Protein AF-A0A1V9ZIU8-F1 (afdb_monomer)

Radius of gyration: 11.6 Å; Cα contacts (8 Å, |Δi|>4): 140; chains: 1; bounding box: 31×20×32 Å

Sequence (79 aa):
VHVHDKIIVVSCGTGSQCIQWLGFVGIARYDEQNLQGWLQLGKPLKILLSSGVVLNNTDAICEVLQDKEHVYIETSRHP

Secondary structure (DSSP, 8-state):
-EETTEE-----TT--SBHHHHHHHHHHHHSTTTS-THHHH-SEEEEEETTSPBPPTTSBHHHH--TT--EEEEESS--

pLDDT: mean 97.21, std 2.58, range [77.56, 98.56]

Structure (mmCIF, N/CA/C/O backbone):
data_AF-A0A1V9ZIU8-F1
#
_entry.id   AF-A0A1V9ZIU8-F1
#
loop_
_atom_site.group_PDB
_atom_site.id
_atom_site.type_symbol
_atom_site.label_atom_id
_atom_site.label_alt_id
_atom_site.label_comp_id
_atom_site.label_asym_id
_atom_site.label_entity_id
_atom_site.label_seq_id
_atom_site.pdbx_PDB_ins_code
_atom_site.Cartn_x
_atom_site.Cartn_y
_atom_site.Cartn_z
_atom_site.occupancy
_atom_site.B_iso_or_equiv
_atom_site.auth_seq_id
_atom_sit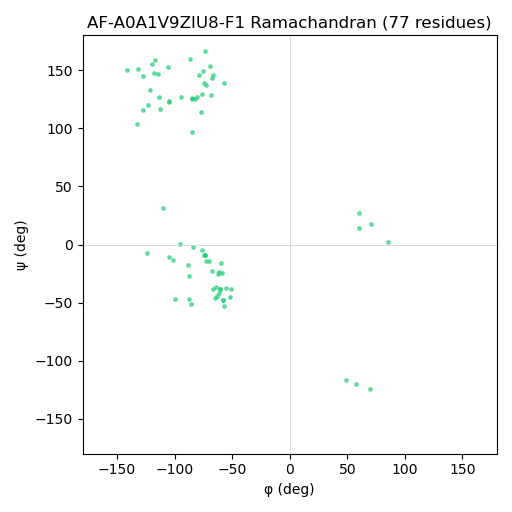e.auth_comp_id
_atom_site.auth_asym_id
_atom_site.auth_atom_id
_atom_site.pdbx_PDB_model_num
ATOM 1 N N . VAL A 1 1 ? -0.029 -6.255 1.381 1.00 97.50 1 VAL A N 1
ATOM 2 C CA . VAL A 1 1 ? -0.453 -5.382 0.263 1.00 97.50 1 VAL A CA 1
ATOM 3 C C . VAL A 1 1 ? -0.193 -6.108 -1.043 1.00 97.50 1 VAL A C 1
ATOM 5 O O . VAL A 1 1 ? 0.959 -6.386 -1.343 1.00 97.50 1 VAL A O 1
ATOM 8 N N . HIS A 1 2 ? -1.239 -6.481 -1.768 1.00 98.44 2 HIS A N 1
ATOM 9 C CA . HIS A 1 2 ? -1.148 -7.143 -3.068 1.00 98.44 2 HIS A CA 1
ATOM 10 C C . HIS A 1 2 ? -0.988 -6.099 -4.173 1.00 98.44 2 HIS A C 1
ATOM 12 O O . HIS A 1 2 ? -1.797 -5.174 -4.278 1.00 98.44 2 HIS A O 1
ATOM 18 N N . VAL A 1 3 ? 0.059 -6.253 -4.977 1.00 97.75 3 VAL A N 1
ATOM 19 C CA . VAL A 1 3 ? 0.376 -5.409 -6.131 1.00 97.75 3 VAL A CA 1
ATOM 20 C C . VAL A 1 3 ? 0.706 -6.336 -7.291 1.00 97.75 3 VAL A C 1
ATOM 22 O O . VAL A 1 3 ? 1.786 -6.919 -7.313 1.00 97.75 3 VAL A O 1
ATOM 25 N N . HIS A 1 4 ? -0.232 -6.479 -8.230 1.00 95.69 4 HIS A N 1
ATOM 26 C CA . HIS A 1 4 ? -0.151 -7.452 -9.329 1.00 95.69 4 HIS A CA 1
ATOM 27 C C . HIS A 1 4 ? 0.208 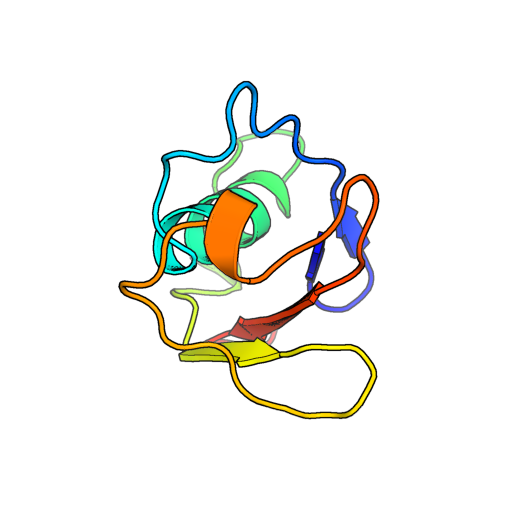-8.860 -8.829 1.00 95.69 4 HIS A C 1
ATOM 29 O O . HIS A 1 4 ? -0.551 -9.450 -8.065 1.00 95.69 4 HIS A O 1
ATOM 35 N N . ASP A 1 5 ? 1.354 -9.386 -9.244 1.00 95.38 5 ASP A N 1
ATOM 36 C CA . ASP A 1 5 ? 1.881 -10.712 -8.930 1.00 95.38 5 ASP A CA 1
ATOM 37 C C . ASP A 1 5 ? 2.634 -10.780 -7.589 1.00 95.38 5 ASP A C 1
ATOM 39 O O . ASP A 1 5 ? 3.065 -11.858 -7.177 1.00 95.38 5 ASP A O 1
ATOM 43 N N . LYS A 1 6 ? 2.777 -9.654 -6.876 1.00 97.25 6 LYS A N 1
ATOM 44 C CA . LYS A 1 6 ? 3.560 -9.566 -5.637 1.00 97.25 6 LYS A CA 1
ATOM 45 C C . LYS A 1 6 ? 2.723 -9.258 -4.402 1.00 97.25 6 LYS A C 1
ATOM 47 O O . LYS A 1 6 ? 1.780 -8.465 -4.425 1.00 97.25 6 LYS A O 1
ATOM 52 N N . ILE A 1 7 ? 3.158 -9.811 -3.268 1.00 98.06 7 ILE A N 1
ATOM 53 C CA . ILE A 1 7 ? 2.637 -9.480 -1.938 1.00 98.06 7 ILE A CA 1
ATOM 54 C C . ILE A 1 7 ? 3.724 -8.771 -1.138 1.00 98.06 7 ILE A C 1
ATOM 56 O O . ILE A 1 7 ? 4.757 -9.346 -0.810 1.00 98.06 7 ILE A O 1
ATOM 60 N N . ILE A 1 8 ? 3.458 -7.520 -0.779 1.00 98.00 8 ILE A N 1
ATOM 61 C CA . ILE A 1 8 ? 4.380 -6.660 -0.043 1.00 98.00 8 ILE A CA 1
ATOM 62 C C . ILE A 1 8 ? 3.915 -6.559 1.407 1.00 98.00 8 ILE A C 1
ATOM 64 O O . ILE A 1 8 ? 2.786 -6.135 1.691 1.00 98.00 8 ILE A O 1
ATOM 68 N N . VAL A 1 9 ? 4.799 -6.938 2.330 1.00 97.38 9 VAL A N 1
ATOM 69 C CA . VAL A 1 9 ? 4.598 -6.764 3.772 1.00 97.38 9 VAL A CA 1
ATOM 70 C C . VAL A 1 9 ? 4.948 -5.326 4.152 1.00 97.38 9 VAL A C 1
ATOM 72 O O . VAL A 1 9 ? 6.028 -4.820 3.832 1.00 97.38 9 VAL A O 1
ATOM 75 N N . VAL A 1 10 ? 4.023 -4.648 4.833 1.00 97.44 10 VAL A N 1
ATOM 76 C CA . VAL A 1 10 ? 4.192 -3.258 5.268 1.00 97.44 10 VAL A CA 1
ATOM 77 C C . VAL A 1 10 ? 3.917 -3.161 6.760 1.00 97.44 10 VAL A C 1
ATOM 79 O O . VAL A 1 10 ? 2.795 -3.375 7.209 1.00 97.44 10 VAL A O 1
ATOM 82 N N . SER A 1 11 ? 4.946 -2.806 7.525 1.00 96.69 11 SER A N 1
ATOM 83 C CA . SER A 1 11 ? 4.799 -2.460 8.936 1.00 96.69 11 SER A CA 1
ATOM 84 C C . SER A 1 11 ? 4.226 -1.049 9.049 1.00 96.69 11 SER A C 1
ATOM 86 O O . SER A 1 11 ? 4.892 -0.089 8.664 1.00 96.69 11 SER A O 1
ATOM 88 N N . CYS A 1 12 ? 3.006 -0.925 9.574 1.00 96.50 12 CYS A N 1
ATOM 89 C CA . CYS A 1 12 ? 2.294 0.357 9.672 1.00 96.50 12 CYS A CA 1
ATOM 90 C C . CYS A 1 12 ? 2.458 1.047 11.043 1.00 96.50 12 CYS A C 1
ATOM 92 O O . CYS A 1 12 ? 1.900 2.118 11.274 1.00 96.50 12 CYS A O 1
ATOM 94 N N . GLY A 1 13 ? 3.212 0.452 11.977 1.00 96.06 13 GLY A N 1
ATOM 95 C CA . GLY A 1 13 ? 3.374 0.989 13.331 1.00 96.06 13 GLY A CA 1
ATOM 96 C C . GLY A 1 13 ? 2.022 1.148 14.030 1.00 96.06 13 GLY A C 1
ATOM 97 O O . GLY A 1 13 ? 1.287 0.178 14.170 1.00 96.06 13 GLY A O 1
ATOM 98 N N . THR A 1 14 ? 1.680 2.376 14.427 1.00 96.31 14 THR A N 1
ATOM 99 C CA . THR A 1 14 ? 0.371 2.710 15.019 1.00 96.31 14 THR A CA 1
ATOM 100 C C . THR A 1 14 ? -0.784 2.732 14.011 1.00 96.31 14 THR A C 1
ATOM 102 O O . THR A 1 14 ? -1.932 2.872 14.418 1.00 96.31 14 THR A O 1
ATOM 105 N N . GLY A 1 15 ? -0.504 2.641 12.705 1.00 96.81 15 GLY A N 1
ATOM 106 C CA . GLY A 1 15 ? -1.511 2.700 11.643 1.00 96.81 15 GLY A CA 1
ATOM 107 C C . GLY A 1 15 ? -2.134 4.085 11.442 1.00 96.81 15 GLY A C 1
ATOM 108 O O . GLY A 1 15 ? -3.176 4.192 10.810 1.00 96.81 15 GLY A O 1
ATOM 109 N N . SER A 1 16 ? -1.512 5.154 11.948 1.00 97.62 16 SER A N 1
ATOM 110 C CA . SER A 1 16 ? -2.038 6.524 11.828 1.00 97.62 16 SER A CA 1
ATOM 111 C C . SER A 1 16 ? -1.913 7.134 10.427 1.00 97.62 16 SER A C 1
ATOM 113 O O . SER A 1 16 ? -2.416 8.228 10.185 1.00 97.62 16 SER A O 1
ATOM 115 N N . GLN A 1 17 ? -1.201 6.475 9.509 1.00 98.06 17 GLN A N 1
ATOM 116 C CA . GLN A 1 17 ? -1.062 6.949 8.135 1.00 98.06 17 GLN A CA 1
ATOM 117 C C . GLN A 1 17 ? -2.354 6.696 7.354 1.00 98.06 17 GLN A C 1
ATOM 119 O O . GLN A 1 17 ? -3.055 5.717 7.605 1.00 98.06 17 GLN A O 1
ATOM 124 N N . CYS A 1 18 ? -2.646 7.552 6.375 1.00 98.06 18 CYS A N 1
ATOM 125 C CA . CYS A 1 18 ? -3.817 7.374 5.526 1.00 98.06 18 CYS A CA 1
ATOM 126 C C . CYS A 1 18 ? -3.669 6.160 4.598 1.00 98.06 18 CYS A C 1
ATOM 128 O O . CYS A 1 18 ? -2.565 5.825 4.163 1.00 98.06 18 CYS A O 1
ATOM 130 N N . ILE A 1 19 ? -4.791 5.569 4.194 1.00 98.44 19 ILE A N 1
ATOM 131 C CA . ILE A 1 19 ? -4.842 4.466 3.228 1.00 98.44 19 ILE A CA 1
ATOM 132 C C . ILE A 1 19 ? -4.054 4.772 1.947 1.00 98.44 19 ILE A C 1
ATOM 134 O O . ILE A 1 19 ? -3.318 3.913 1.458 1.00 98.44 19 ILE A O 1
ATOM 138 N N . GLN A 1 20 ? -4.093 6.010 1.444 1.00 98.19 20 GLN A N 1
ATOM 139 C CA . GLN A 1 20 ? -3.321 6.404 0.261 1.00 98.19 20 GLN A CA 1
ATOM 140 C C . GLN A 1 20 ? -1.813 6.130 0.396 1.00 98.19 20 GLN A C 1
ATOM 142 O O . GLN A 1 20 ? -1.166 5.725 -0.574 1.00 98.19 20 GLN A O 1
ATOM 147 N N . TRP A 1 21 ? -1.249 6.328 1.592 1.00 98.19 21 TRP A N 1
ATOM 148 C CA . TRP A 1 21 ? 0.164 6.064 1.864 1.00 98.19 21 TRP A CA 1
ATOM 149 C C . TRP A 1 21 ? 0.499 4.587 1.647 1.00 98.19 21 TRP A C 1
ATOM 151 O O . TRP A 1 21 ? 1.502 4.278 1.004 1.00 98.19 21 TRP A O 1
ATOM 161 N N . LEU A 1 22 ? -0.378 3.678 2.087 1.00 97.69 22 LEU A N 1
ATOM 162 C CA . LEU A 1 22 ? -0.210 2.237 1.895 1.00 97.69 22 LEU A CA 1
ATOM 163 C C . LEU A 1 22 ? -0.159 1.875 0.402 1.00 97.69 22 LEU A C 1
ATOM 165 O O . LEU A 1 22 ? 0.660 1.051 -0.011 1.00 97.69 22 LEU A O 1
ATOM 169 N N . GLY A 1 23 ? -0.974 2.560 -0.408 1.00 98.00 23 GLY A N 1
ATOM 170 C CA . GLY A 1 23 ? -0.962 2.480 -1.868 1.00 98.00 23 GLY A CA 1
ATOM 171 C C . GLY A 1 23 ? 0.400 2.821 -2.476 1.00 98.00 23 GLY A C 1
ATOM 172 O O . GLY A 1 23 ? 0.977 2.046 -3.240 1.00 98.00 23 GLY A O 1
ATOM 173 N N . PHE A 1 24 ? 0.941 3.983 -2.112 1.00 98.44 24 PHE A N 1
ATOM 174 C CA . PHE A 1 24 ? 2.241 4.430 -2.613 1.00 98.44 24 PHE A CA 1
ATOM 175 C C . PHE A 1 24 ? 3.400 3.563 -2.119 1.00 98.44 24 PHE A C 1
ATOM 177 O O . PHE A 1 24 ? 4.307 3.277 -2.898 1.00 98.44 24 PHE A O 1
ATOM 184 N N . VAL A 1 25 ? 3.367 3.099 -0.866 1.00 98.19 25 VAL A N 1
ATOM 185 C CA . VAL A 1 25 ? 4.389 2.189 -0.327 1.00 98.19 25 VAL A CA 1
ATOM 186 C C . VAL A 1 25 ? 4.386 0.858 -1.069 1.00 98.19 25 VAL A C 1
ATOM 188 O O . VAL A 1 25 ? 5.457 0.372 -1.433 1.00 98.19 25 VAL A O 1
ATOM 191 N N . GLY A 1 26 ? 3.203 0.288 -1.323 1.00 97.94 26 GLY A N 1
ATOM 192 C CA . GLY A 1 26 ? 3.068 -0.924 -2.127 1.00 97.94 26 GLY A CA 1
ATOM 193 C C . GLY A 1 26 ? 3.660 -0.741 -3.524 1.00 97.94 26 GLY A C 1
ATOM 194 O O . GLY A 1 26 ? 4.477 -1.541 -3.958 1.00 97.94 26 GLY A O 1
ATOM 195 N N . ILE A 1 27 ? 3.332 0.355 -4.208 1.00 98.31 27 ILE A N 1
ATOM 196 C CA . ILE A 1 27 ? 3.888 0.617 -5.541 1.00 98.31 27 ILE A CA 1
ATOM 197 C C . ILE A 1 27 ? 5.402 0.826 -5.510 1.00 98.31 27 ILE A C 1
ATOM 199 O O . ILE A 1 27 ? 6.097 0.246 -6.335 1.00 98.31 27 ILE A O 1
ATOM 203 N N . ALA A 1 28 ? 5.936 1.624 -4.584 1.00 98.31 28 ALA A N 1
ATOM 204 C CA . ALA A 1 28 ? 7.375 1.868 -4.504 1.00 98.31 28 ALA A CA 1
ATOM 205 C C . ALA A 1 28 ? 8.148 0.553 -4.315 1.00 98.31 28 ALA A C 1
ATOM 207 O O . ALA A 1 28 ? 9.073 0.266 -5.071 1.00 98.31 28 ALA A O 1
ATOM 208 N N . ARG A 1 29 ? 7.699 -0.284 -3.369 1.00 98.12 29 ARG A N 1
ATOM 209 C CA . ARG A 1 29 ? 8.335 -1.561 -3.003 1.00 98.12 29 ARG A CA 1
ATOM 210 C C . ARG A 1 29 ? 8.091 -2.704 -3.989 1.00 98.12 29 ARG A C 1
ATOM 212 O O . ARG A 1 29 ? 8.653 -3.775 -3.793 1.00 98.12 29 ARG A O 1
ATOM 219 N N . TYR A 1 30 ? 7.279 -2.504 -5.026 1.00 97.56 30 TYR A N 1
ATOM 220 C CA . TYR A 1 30 ? 7.137 -3.490 -6.099 1.00 97.56 30 TYR A CA 1
ATOM 221 C C . TYR A 1 30 ? 8.478 -3.748 -6.808 1.00 97.56 30 TYR A C 1
ATOM 223 O O . TYR A 1 30 ? 8.819 -4.893 -7.122 1.00 97.56 30 TYR A 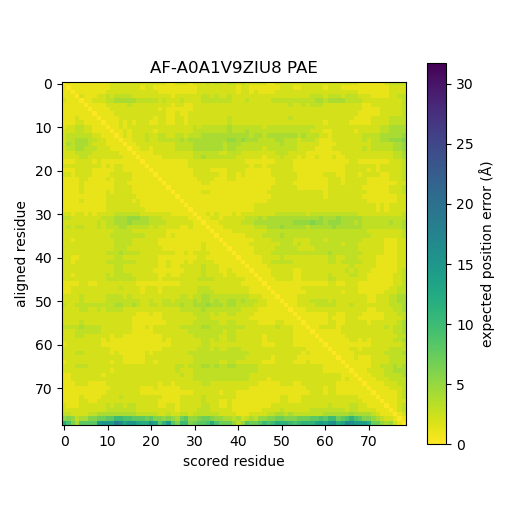O 1
ATOM 231 N N . ASP A 1 31 ? 9.269 -2.686 -6.990 1.00 96.69 31 ASP A N 1
ATOM 232 C CA . ASP A 1 31 ? 10.696 -2.790 -7.283 1.00 96.69 31 ASP A CA 1
ATOM 233 C C . ASP A 1 31 ? 11.465 -2.932 -5.964 1.00 96.69 31 ASP A C 1
ATOM 235 O O . ASP A 1 31 ? 11.753 -1.950 -5.285 1.00 96.69 31 ASP A O 1
ATOM 239 N N . GLU A 1 32 ? 11.788 -4.166 -5.592 1.00 94.69 32 GLU A N 1
ATOM 240 C CA . GLU A 1 32 ? 12.484 -4.474 -4.338 1.00 94.69 32 GLU A CA 1
ATOM 241 C C . GLU A 1 32 ? 13.932 -3.967 -4.310 1.00 94.69 32 GLU A C 1
ATOM 243 O O . GLU A 1 32 ? 14.484 -3.777 -3.228 1.00 94.69 32 GLU A O 1
ATOM 248 N N . GLN A 1 33 ? 14.552 -3.743 -5.475 1.00 96.12 33 GLN A N 1
ATOM 249 C CA . GLN A 1 33 ? 15.960 -3.355 -5.564 1.00 96.12 33 GLN A CA 1
ATOM 250 C C . GLN A 1 33 ? 16.136 -1.847 -5.427 1.00 96.12 33 GLN A C 1
ATOM 252 O O . GLN A 1 33 ? 16.934 -1.394 -4.608 1.00 96.12 33 GLN A O 1
ATOM 257 N N . ASN A 1 34 ? 15.391 -1.065 -6.213 1.00 97.12 34 ASN A N 1
ATOM 258 C CA . ASN A 1 34 ? 15.565 0.392 -6.248 1.00 97.12 34 ASN A CA 1
ATOM 259 C C . ASN A 1 34 ? 14.454 1.142 -5.515 1.00 97.12 34 ASN A C 1
ATOM 261 O O . ASN A 1 34 ? 14.571 2.348 -5.303 1.00 97.12 34 ASN A O 1
ATOM 265 N N . LEU A 1 35 ? 13.377 0.450 -5.126 1.00 97.19 35 LEU A N 1
ATOM 266 C CA . LEU A 1 35 ? 12.179 1.044 -4.533 1.00 97.19 35 LEU A CA 1
ATOM 267 C C . LEU A 1 35 ? 11.489 2.049 -5.465 1.00 97.19 35 LEU A C 1
ATOM 269 O O . LEU A 1 35 ? 10.823 2.962 -4.988 1.00 97.19 35 LEU A O 1
ATOM 273 N N . GLN A 1 36 ? 11.641 1.886 -6.786 1.00 97.56 36 GLN A N 1
ATOM 274 C CA . GLN A 1 36 ? 11.118 2.793 -7.815 1.00 97.56 36 GLN A CA 1
ATOM 275 C C . GLN A 1 36 ? 9.965 2.196 -8.628 1.00 97.56 36 GLN A C 1
ATOM 277 O O . GLN A 1 36 ? 9.786 2.530 -9.803 1.00 97.56 36 GLN A O 1
ATOM 282 N N . GLY A 1 37 ? 9.138 1.332 -8.031 1.00 97.88 37 GLY A N 1
ATOM 283 C CA . GLY A 1 37 ? 8.078 0.640 -8.776 1.00 97.88 37 GLY A CA 1
ATOM 284 C C . GLY A 1 37 ? 7.048 1.572 -9.439 1.00 97.88 37 GLY A C 1
ATOM 285 O O . GLY A 1 37 ? 6.384 1.168 -10.392 1.00 97.88 37 GLY A O 1
ATOM 286 N N . TRP A 1 38 ? 6.978 2.855 -9.055 1.00 97.69 38 TRP A N 1
ATOM 287 C CA . TRP A 1 38 ? 6.178 3.871 -9.757 1.00 97.69 38 TRP A CA 1
ATOM 288 C C . TRP A 1 38 ? 6.607 4.100 -11.214 1.00 97.69 38 TRP A C 1
ATOM 290 O O . TRP A 1 38 ? 5.795 4.554 -12.019 1.00 97.69 38 TRP A O 1
ATOM 300 N N . LEU A 1 39 ? 7.855 3.797 -11.589 1.00 97.31 39 LEU A N 1
ATOM 301 C CA . LEU A 1 39 ? 8.296 3.897 -12.983 1.00 97.31 39 LEU A CA 1
ATOM 302 C C . LEU A 1 39 ? 7.530 2.906 -13.872 1.00 97.31 39 LEU A C 1
ATOM 304 O O . LEU A 1 39 ? 7.142 3.258 -14.988 1.00 97.31 39 LEU A O 1
ATOM 308 N N . GLN A 1 40 ? 7.240 1.718 -13.335 1.00 96.69 40 GLN A N 1
ATOM 309 C CA . GLN A 1 40 ? 6.512 0.641 -14.009 1.00 96.69 40 GLN A CA 1
ATOM 310 C C . GLN A 1 40 ? 4.995 0.792 -13.829 1.00 96.69 40 GLN A C 1
ATOM 312 O O . GLN A 1 40 ? 4.237 0.733 -14.791 1.00 96.69 40 GLN A O 1
ATOM 317 N N . LEU A 1 41 ? 4.548 1.056 -12.597 1.00 97.94 41 LEU A N 1
ATOM 318 C CA . LEU A 1 41 ? 3.136 0.965 -12.204 1.00 97.94 41 LEU A CA 1
ATOM 319 C C . LEU A 1 41 ? 2.418 2.327 -12.125 1.00 97.94 41 LEU A C 1
ATOM 321 O O . LEU A 1 41 ? 1.186 2.409 -12.065 1.00 97.94 41 LEU A O 1
ATOM 325 N N . GLY A 1 42 ? 3.168 3.428 -12.146 1.00 98.00 42 GLY A N 1
ATOM 326 C CA . GLY A 1 42 ? 2.645 4.780 -11.961 1.00 98.00 42 GLY A CA 1
ATOM 327 C C . GLY A 1 42 ? 2.178 5.034 -10.524 1.00 98.00 42 GLY A C 1
ATOM 328 O O . GLY A 1 42 ? 2.959 4.906 -9.587 1.00 98.00 42 GLY A O 1
ATOM 329 N N . LYS A 1 43 ? 0.920 5.447 -10.345 1.00 97.69 43 LYS A N 1
ATOM 330 C CA . LYS A 1 43 ? 0.311 5.803 -9.051 1.00 97.69 43 LYS A CA 1
ATOM 331 C C . LYS A 1 43 ? -0.853 4.864 -8.688 1.00 97.69 43 LYS A C 1
ATOM 333 O O . LYS A 1 43 ? -1.429 4.261 -9.600 1.00 97.69 43 LYS A O 1
ATOM 338 N N . PRO A 1 44 ? -1.237 4.752 -7.401 1.00 97.88 44 PRO A N 1
ATOM 339 C CA . PRO A 1 44 ? -2.392 3.952 -7.011 1.00 97.88 44 PRO A CA 1
ATOM 340 C C . PRO A 1 44 ? -3.682 4.670 -7.432 1.00 97.88 44 PRO A C 1
ATOM 342 O O . PRO A 1 44 ? -3.799 5.888 -7.282 1.00 97.88 44 PRO A O 1
ATOM 345 N N . LEU A 1 45 ? -4.636 3.919 -7.981 1.00 97.88 45 LEU A N 1
ATOM 346 C CA . LEU A 1 45 ? -5.967 4.404 -8.352 1.00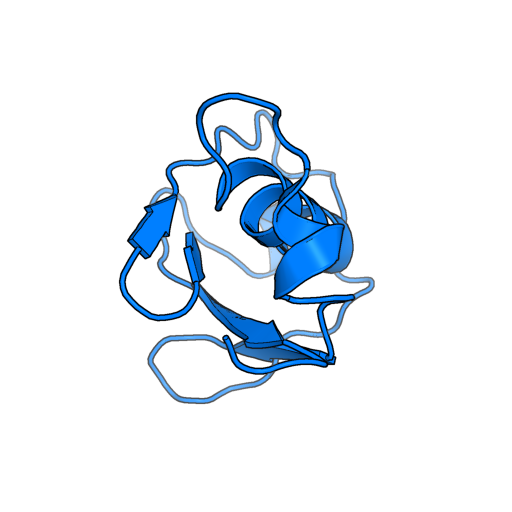 97.88 45 LEU A CA 1
ATOM 347 C C . LEU A 1 45 ? -7.006 4.037 -7.295 1.00 97.88 45 LEU A C 1
ATOM 349 O O . LEU A 1 45 ? -7.783 4.896 -6.881 1.00 97.88 45 LEU A O 1
ATOM 353 N N . LYS A 1 46 ? -6.999 2.777 -6.852 1.00 97.56 46 LYS A N 1
ATOM 354 C CA . LYS A 1 46 ? -7.885 2.259 -5.806 1.00 97.56 46 LYS A CA 1
ATOM 355 C C . LYS A 1 46 ? -7.142 1.282 -4.912 1.00 97.56 46 LYS A C 1
ATOM 357 O O . LYS A 1 46 ? -6.227 0.592 -5.363 1.00 97.56 46 LYS A O 1
ATOM 362 N N . ILE A 1 47 ? -7.570 1.223 -3.657 1.00 98.44 47 ILE A N 1
ATOM 363 C CA . ILE A 1 47 ? -7.102 0.256 -2.667 1.00 98.44 47 ILE A CA 1
ATOM 364 C C . ILE A 1 47 ? -8.341 -0.483 -2.177 1.00 98.44 47 ILE A C 1
ATOM 366 O O . ILE A 1 47 ? -9.289 0.144 -1.704 1.00 98.44 47 ILE A O 1
ATOM 370 N N . LEU A 1 48 ? -8.359 -1.798 -2.365 1.00 98.31 48 LEU A N 1
ATOM 371 C CA . LEU A 1 48 ? -9.535 -2.630 -2.149 1.00 98.31 48 LEU A CA 1
ATOM 372 C C . LEU A 1 48 ? -9.284 -3.666 -1.057 1.00 98.31 48 LEU A C 1
ATOM 374 O O . LEU A 1 48 ? -8.178 -4.194 -0.938 1.00 98.31 48 LEU A O 1
ATOM 37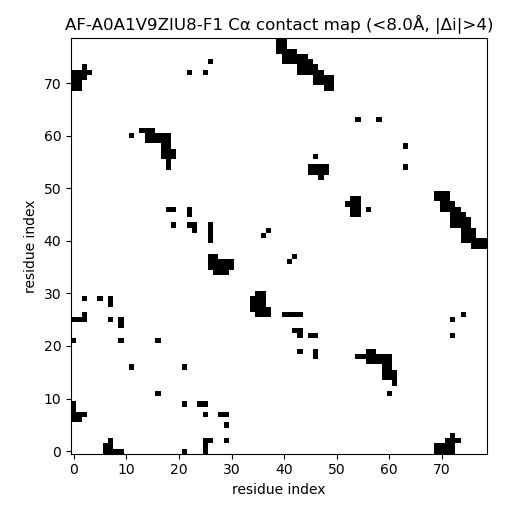8 N N . LEU A 1 49 ? -10.329 -4.003 -0.309 1.00 98.25 49 LEU A N 1
ATOM 379 C CA . LEU A 1 49 ? -10.367 -5.212 0.512 1.00 98.25 49 LEU A CA 1
ATOM 380 C C . LEU A 1 49 ? -10.531 -6.457 -0.371 1.00 98.25 49 LEU A C 1
ATOM 382 O O . LEU A 1 49 ? -10.924 -6.368 -1.535 1.00 98.25 49 LEU A O 1
ATOM 386 N N . SER A 1 50 ? -10.305 -7.642 0.200 1.00 96.56 50 SER A N 1
ATOM 387 C CA . SER A 1 50 ? -10.568 -8.926 -0.476 1.00 96.56 50 SER A CA 1
ATOM 388 C C . SER A 1 50 ? -12.027 -9.104 -0.914 1.00 96.56 50 SER A C 1
ATOM 390 O O . SER A 1 50 ? -12.298 -9.839 -1.858 1.00 96.56 50 SER A O 1
ATOM 392 N N . SER A 1 51 ? -12.959 -8.408 -0.260 1.00 96.62 51 SER A N 1
ATOM 393 C CA . SER A 1 51 ? -14.380 -8.367 -0.618 1.00 96.62 51 SER A CA 1
ATOM 394 C C . SER A 1 51 ? -14.689 -7.512 -1.854 1.00 96.62 51 SER A C 1
ATOM 396 O O . SER A 1 51 ? -15.824 -7.521 -2.324 1.00 96.62 51 SER A O 1
ATOM 398 N N . GLY A 1 52 ? -13.718 -6.748 -2.366 1.00 96.56 52 GLY A N 1
ATOM 399 C CA . GLY A 1 52 ? -13.910 -5.782 -3.452 1.00 96.56 52 GLY A CA 1
ATOM 400 C C . GLY A 1 52 ? -14.382 -4.396 -2.994 1.00 96.56 52 GLY A C 1
ATOM 401 O O . GLY A 1 52 ? -14.582 -3.516 -3.830 1.00 96.56 52 GLY A O 1
ATOM 402 N N . VAL A 1 53 ? -14.541 -4.165 -1.686 1.00 97.88 53 VAL A N 1
ATOM 403 C CA . VAL A 1 53 ? -14.855 -2.832 -1.142 1.00 97.88 53 VAL A CA 1
ATOM 404 C C . VAL A 1 53 ? -13.660 -1.901 -1.328 1.00 97.88 53 VAL A C 1
ATOM 406 O O . VAL A 1 53 ? -12.544 -2.234 -0.930 1.00 97.88 53 VAL A O 1
ATOM 409 N N . VAL A 1 54 ? -13.904 -0.727 -1.914 1.00 98.38 54 VAL A N 1
ATOM 410 C CA . VAL A 1 54 ? -12.893 0.323 -2.090 1.00 98.38 54 VAL A CA 1
ATOM 411 C C . VAL A 1 54 ? -12.773 1.125 -0.799 1.00 98.38 54 VAL A C 1
ATOM 413 O O . VAL A 1 54 ? -13.763 1.664 -0.309 1.00 98.38 54 VAL A O 1
ATOM 416 N N . LEU A 1 55 ? -11.557 1.220 -0.270 1.00 98.31 55 LEU A N 1
ATOM 417 C CA . LEU A 1 55 ? -11.252 2.025 0.907 1.00 98.31 55 LEU A CA 1
ATOM 418 C C . LEU A 1 55 ? -11.125 3.502 0.529 1.00 98.31 55 LEU A C 1
ATOM 420 O O . LEU A 1 55 ? -10.624 3.844 -0.547 1.00 98.31 55 LEU A O 1
ATOM 424 N N . ASN A 1 56 ? -11.544 4.390 1.429 1.00 98.25 56 ASN A N 1
ATOM 425 C CA . ASN A 1 56 ? -11.332 5.815 1.242 1.00 98.25 56 ASN A CA 1
ATOM 426 C C . ASN A 1 56 ? -9.867 6.170 1.537 1.00 98.25 56 ASN A C 1
ATOM 428 O O . ASN A 1 56 ? -9.303 5.829 2.572 1.00 98.25 56 ASN A O 1
ATOM 432 N N . ASN A 1 57 ? -9.247 6.883 0.600 1.00 97.38 57 ASN A N 1
ATOM 433 C CA . ASN A 1 57 ? -7.824 7.208 0.612 1.00 97.38 57 ASN A CA 1
ATOM 434 C C . ASN A 1 57 ? -7.386 8.056 1.814 1.00 97.38 57 ASN A C 1
ATOM 436 O O . ASN A 1 57 ? -6.204 8.020 2.161 1.00 97.38 57 ASN A O 1
ATOM 440 N N . THR A 1 58 ? -8.299 8.828 2.410 1.00 98.06 58 THR A N 1
ATOM 441 C CA . THR A 1 58 ? -8.008 9.726 3.538 1.00 98.06 58 THR A CA 1
ATOM 442 C C . THR A 1 58 ? -8.131 9.058 4.901 1.00 98.06 58 THR A C 1
ATOM 444 O O . THR A 1 58 ? -7.605 9.602 5.870 1.00 98.06 58 THR A O 1
ATOM 447 N N . ASP A 1 59 ? -8.805 7.910 4.983 1.00 98.25 59 ASP A N 1
ATOM 448 C CA . ASP A 1 59 ? -9.044 7.217 6.249 1.00 98.25 59 ASP A CA 1
ATOM 449 C C . ASP A 1 59 ? -7.722 6.704 6.826 1.00 98.25 59 ASP A C 1
ATOM 451 O O . ASP A 1 59 ? -6.811 6.328 6.076 1.00 98.25 59 ASP A O 1
ATOM 455 N N . ALA A 1 60 ? -7.597 6.693 8.153 1.00 98.38 60 ALA A N 1
ATOM 456 C CA . ALA A 1 60 ? -6.416 6.146 8.808 1.00 98.38 60 ALA A CA 1
ATOM 457 C C . ALA A 1 60 ? -6.431 4.613 8.744 1.00 98.38 60 ALA A C 1
ATOM 459 O O . ALA A 1 60 ? -7.463 3.984 8.968 1.00 98.38 60 ALA A O 1
ATOM 460 N N . ILE A 1 61 ? -5.274 3.995 8.486 1.00 98.44 61 ILE A N 1
ATOM 461 C CA . ILE A 1 61 ? -5.140 2.531 8.383 1.00 98.44 61 ILE A CA 1
ATOM 462 C C . ILE A 1 61 ? -5.736 1.829 9.609 1.00 98.44 61 ILE A C 1
ATOM 464 O O . ILE A 1 61 ? -6.482 0.872 9.447 1.00 98.44 61 ILE A O 1
ATOM 468 N N . CYS A 1 62 ? -5.455 2.307 10.822 1.00 98.00 62 CYS A N 1
ATOM 469 C CA . CYS A 1 62 ? -5.940 1.675 12.053 1.00 98.00 62 CYS A CA 1
ATOM 470 C C . CYS A 1 62 ? -7.452 1.807 12.297 1.00 98.00 62 CYS A C 1
ATOM 472 O O . CYS A 1 62 ? -7.979 1.105 13.158 1.00 98.00 62 CYS A O 1
ATOM 474 N N . GLU A 1 63 ? -8.149 2.685 11.574 1.00 98.12 63 GLU A N 1
ATOM 475 C CA . GLU A 1 63 ? -9.601 2.853 11.693 1.00 98.12 63 GLU A CA 1
ATOM 476 C C . GLU A 1 63 ? -10.365 1.897 10.773 1.00 98.12 63 GLU A C 1
ATOM 478 O O . GLU A 1 63 ? -11.501 1.531 11.075 1.00 98.12 63 GLU A O 1
ATOM 483 N N . VAL A 1 64 ? -9.749 1.488 9.658 1.00 97.94 64 VAL A N 1
ATOM 484 C CA . VAL A 1 64 ? -10.431 0.740 8.589 1.00 97.94 64 VAL A CA 1
ATOM 485 C C . VAL A 1 64 ? -9.790 -0.603 8.243 1.00 97.94 64 VAL A C 1
ATOM 487 O O . VAL A 1 64 ? -10.378 -1.355 7.471 1.00 97.94 64 VAL A O 1
ATOM 490 N N . LEU A 1 65 ? -8.616 -0.918 8.797 1.00 97.88 65 LEU A N 1
ATOM 491 C CA . LEU A 1 65 ? -7.926 -2.193 8.604 1.00 97.88 65 LEU A CA 1
ATOM 492 C C . LEU A 1 65 ? -7.543 -2.844 9.932 1.00 97.88 65 LEU A C 1
ATOM 494 O O . LEU A 1 65 ? -7.142 -2.185 10.893 1.00 97.88 65 LEU A O 1
ATOM 498 N N . GLN A 1 66 ? -7.606 -4.171 9.951 1.00 97.19 66 GLN A N 1
ATOM 499 C CA . GLN A 1 66 ? -7.091 -5.008 11.026 1.00 97.19 66 GLN A CA 1
ATOM 500 C C . GLN A 1 66 ? -5.606 -5.340 10.819 1.00 97.19 66 GLN A C 1
ATOM 502 O O . GLN A 1 66 ? -5.068 -5.277 9.708 1.00 97.19 66 GLN A O 1
ATOM 507 N N . ASP A 1 67 ? -4.924 -5.733 11.901 1.00 96.81 67 ASP A N 1
ATOM 508 C CA . ASP A 1 67 ? -3.554 -6.244 11.793 1.00 96.81 67 ASP A CA 1
ATOM 509 C C . ASP A 1 67 ? -3.499 -7.447 10.836 1.00 96.81 67 ASP A C 1
ATOM 511 O O . ASP A 1 67 ? -4.369 -8.319 10.856 1.00 96.81 67 ASP A O 1
ATOM 515 N N . LYS A 1 68 ? -2.454 -7.485 10.001 1.00 96.50 68 LYS A N 1
ATOM 516 C CA . LYS A 1 68 ? -2.227 -8.489 8.941 1.00 96.50 68 LYS A CA 1
ATOM 517 C C . LYS A 1 68 ? -3.313 -8.562 7.859 1.00 96.50 68 LYS A C 1
ATOM 519 O O . LYS A 1 68 ? -3.316 -9.511 7.074 1.00 96.50 68 LYS A O 1
ATOM 524 N N . GLU A 1 69 ? -4.200 -7.575 7.765 1.00 97.38 69 GLU A N 1
ATOM 525 C CA . GLU A 1 69 ? -5.224 -7.559 6.725 1.00 97.38 69 GLU A CA 1
ATOM 526 C C . GLU A 1 69 ? -4.628 -7.365 5.320 1.00 97.38 69 GLU A C 1
ATOM 528 O O . GLU A 1 69 ? -3.645 -6.649 5.094 1.00 97.38 69 GLU A O 1
ATOM 533 N N . HIS A 1 70 ? -5.231 -8.044 4.345 1.00 98.06 70 HIS A N 1
ATOM 534 C CA . HIS A 1 70 ? -4.818 -7.980 2.952 1.00 98.06 70 HIS A CA 1
ATOM 535 C C . HIS A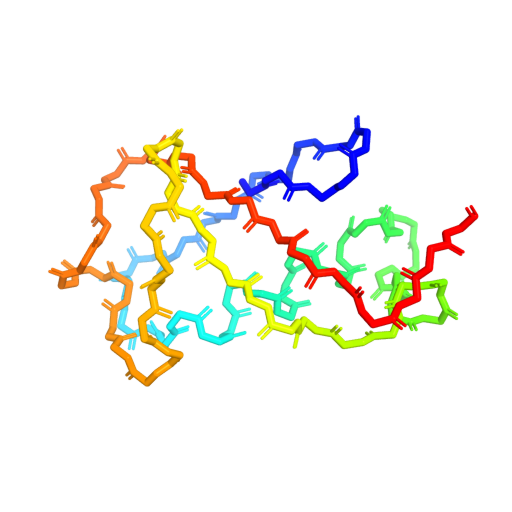 1 70 ? -5.628 -6.929 2.193 1.00 98.06 70 HIS A C 1
ATOM 537 O O . HIS A 1 70 ? -6.853 -6.997 2.130 1.00 98.06 70 HIS A O 1
ATOM 543 N N . VAL A 1 71 ? -4.914 -6.027 1.523 1.00 98.38 71 VAL A N 1
ATOM 544 C CA . VAL A 1 71 ? -5.479 -5.060 0.572 1.00 98.38 71 VAL A CA 1
ATOM 545 C C . VAL A 1 71 ? -4.881 -5.244 -0.816 1.00 98.38 71 VAL A C 1
ATOM 547 O O . VAL A 1 71 ? -3.754 -5.729 -0.930 1.00 98.38 71 VAL A O 1
ATOM 550 N N . TYR A 1 72 ? -5.605 -4.821 -1.845 1.00 98.56 72 TYR A N 1
ATOM 551 C CA . TYR A 1 72 ? -5.266 -4.970 -3.260 1.00 98.56 72 TYR A CA 1
ATOM 552 C C . TYR A 1 72 ? -5.185 -3.599 -3.921 1.00 98.56 72 TYR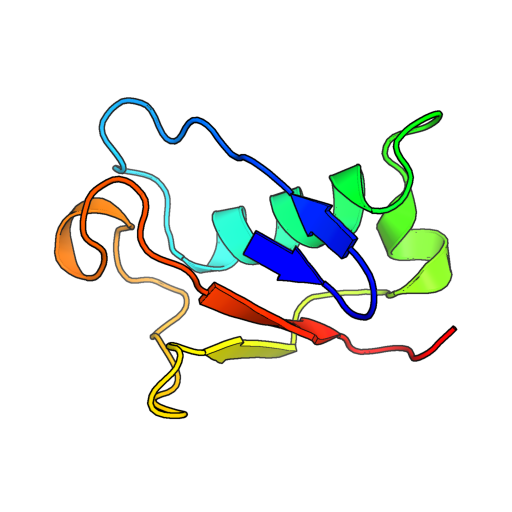 A C 1
ATOM 554 O O . TYR A 1 72 ? -6.064 -2.765 -3.713 1.00 98.56 72 TYR A O 1
ATOM 562 N N . ILE A 1 73 ? -4.130 -3.352 -4.694 1.00 97.94 73 ILE A N 1
ATOM 563 C CA . ILE A 1 73 ? -3.905 -2.059 -5.345 1.00 97.94 73 ILE A CA 1
ATOM 564 C C . ILE A 1 73 ? -4.220 -2.160 -6.837 1.00 97.94 73 ILE A C 1
ATOM 566 O O . ILE A 1 73 ? -3.592 -2.932 -7.558 1.00 97.94 73 ILE A O 1
ATOM 570 N N . GLU A 1 74 ? -5.126 -1.306 -7.314 1.00 97.81 74 GLU A N 1
ATOM 571 C CA . GLU A 1 74 ? -5.242 -0.982 -8.738 1.00 97.81 74 GLU A CA 1
ATOM 572 C C . GLU A 1 74 ? -4.248 0.135 -9.083 1.00 97.81 74 GLU A C 1
ATOM 574 O O . GLU A 1 74 ? -4.252 1.198 -8.455 1.00 97.81 74 GLU A O 1
ATOM 579 N N . THR A 1 75 ? -3.399 -0.084 -10.085 1.00 98.19 75 THR A N 1
ATOM 580 C CA . THR A 1 75 ? -2.338 0.850 -10.493 1.00 98.19 75 THR A CA 1
ATOM 581 C C . THR A 1 75 ? -2.686 1.560 -11.798 1.00 98.19 75 THR A C 1
ATOM 583 O O . THR A 1 75 ? -3.418 1.040 -12.631 1.00 98.19 75 THR A O 1
ATOM 586 N N . SER A 1 76 ? -2.151 2.765 -12.007 1.00 98.00 76 SER A N 1
ATOM 587 C CA . SER A 1 76 ? -2.428 3.559 -13.219 1.00 98.00 76 SER A CA 1
ATOM 588 C C . SER A 1 76 ? -1.761 3.049 -14.502 1.00 98.00 76 SER A C 1
ATOM 590 O O . SER A 1 76 ? -2.085 3.521 -15.589 1.00 98.00 76 SER A O 1
ATOM 592 N N . ARG A 1 77 ? -0.784 2.148 -14.373 1.00 97.06 77 ARG A N 1
ATOM 593 C CA . ARG A 1 77 ? -0.095 1.476 -15.478 1.00 97.06 77 ARG A CA 1
ATOM 594 C C . ARG A 1 77 ? -0.056 -0.017 -15.195 1.00 97.06 77 ARG A C 1
ATOM 596 O O . ARG A 1 77 ? -0.017 -0.415 -14.028 1.00 97.06 77 ARG A O 1
ATOM 603 N N . HIS A 1 78 ? -0.040 -0.800 -16.263 1.00 88.12 78 HIS A N 1
ATOM 604 C CA . HIS A 1 78 ? 0.114 -2.247 -16.224 1.00 88.12 78 HIS A CA 1
ATOM 605 C C . HIS A 1 78 ? 1.459 -2.592 -16.877 1.00 88.12 78 HIS A C 1
ATOM 607 O O . HIS A 1 78 ? 1.721 -2.059 -17.960 1.00 88.12 78 HIS A O 1
ATOM 613 N N . PRO A 1 79 ? 2.321 -3.362 -16.194 1.00 77.56 79 PRO A N 1
ATOM 614 C CA . PRO A 1 79 ? 3.595 -3.810 -16.744 1.0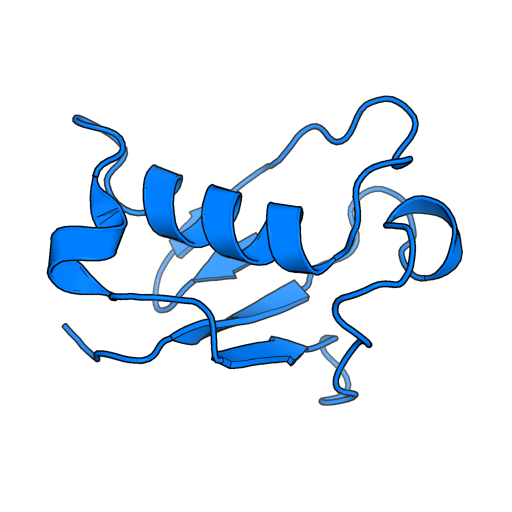0 77.56 79 PRO A CA 1
ATOM 615 C C . PRO A 1 79 ? 3.414 -4.813 -17.891 1.00 77.56 79 PRO A C 1
ATOM 617 O O . PRO A 1 79 ? 2.335 -5.446 -17.973 1.00 77.56 79 PRO A O 1
#

Nearest PDB structures (foldseek):
  4i6p-assembly3_B  TM=8.204E-01  e=7.632E-02  Rattus norvegicus
  4i6p-assembly2_A  TM=8.010E-01  e=9.374E-02  Rattus norvegicus
  3zee-assembly1_A-1  TM=7.404E-01  e=4.235E-01  Rattus norvegicus
  7f0n-assembly1_A  TM=6.415E-01  e=3.219E-01  Homo sapiens
  6dj9-assembly3_J  TM=6.387E-01  e=3.006E-01  Homo sapiens

Solvent-accessible surface area (backbone atoms only — not comparable to full-atom values): 4583 Å² total; per-residue (Å²): 60,36,47,86,96,43,78,44,90,76,89,60,86,85,19,76,54,32,39,47,54,55,40,49,53,44,38,22,52,67,29,75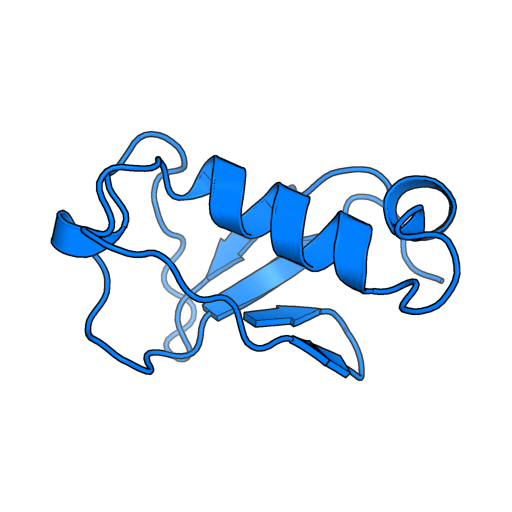,85,81,47,53,18,36,81,57,28,48,50,64,74,47,45,21,41,87,88,67,52,71,59,62,50,77,44,37,34,56,81,78,49,61,90,92,57,63,37,37,50,44,52,72,37,79,124

Foldseek 3Di:
DADPPDDDDDDCPLQQAFQQVVQLQVQQCVVVPRSNSCVAFPGFDFKAFPVRDTDDRGDGRVVPHDPPGDIHTDTPHDD

Organism: NCBI:txid74557

Mean predicted aligned error: 2.09 Å